Protein AF-A0A935GE35-F1 (afdb_monomer)

Sequence (117 aa):
MYICRKCGRHFRVTTGTFVYRIQKKEKMLDYIRCMLEGKTLRACAKEVGISLPTSFAWRHRILAALRNFEANVNFFGIVEVEELLMNYSEKGRRYRNEEELAEAQEKKKKKSSRYSI

Structure (mmCIF, N/CA/C/O backbone):
data_AF-A0A935GE35-F1
#
_entry.id   AF-A0A935GE35-F1
#
loop_
_atom_site.group_PDB
_atom_site.id
_atom_site.type_symbol
_atom_site.label_atom_id
_atom_site.label_alt_id
_atom_site.label_comp_id
_atom_site.label_asym_id
_atom_site.label_entity_id
_atom_site.label_seq_id
_atom_site.pdbx_PDB_ins_code
_atom_site.Cartn_x
_atom_site.Cartn_y
_atom_site.Cartn_z
_atom_site.occupancy
_atom_site.B_iso_or_equiv
_atom_site.auth_seq_id
_atom_site.auth_comp_id
_atom_site.auth_asym_id
_atom_site.auth_atom_id
_atom_site.pdbx_PDB_model_num
ATOM 1 N N . MET A 1 1 ? -23.012 -9.084 14.902 1.00 78.06 1 MET A N 1
ATOM 2 C CA . MET A 1 1 ? -21.725 -9.657 15.360 1.00 78.06 1 MET A CA 1
ATOM 3 C C . MET A 1 1 ? -21.964 -11.136 15.555 1.00 78.06 1 MET A C 1
ATOM 5 O O . MET A 1 1 ? -22.921 -11.471 16.233 1.00 78.06 1 MET A O 1
ATOM 9 N N . TYR A 1 2 ? -21.172 -11.990 14.919 1.00 89.06 2 TYR A N 1
ATOM 10 C CA . TYR A 1 2 ? -21.347 -13.440 14.966 1.00 89.06 2 TYR A CA 1
ATOM 11 C C . TYR A 1 2 ? -20.289 -14.055 15.881 1.00 89.06 2 TYR A C 1
ATOM 13 O O . TYR A 1 2 ? -19.176 -13.535 15.954 1.00 89.06 2 TYR A O 1
ATOM 21 N N . ILE A 1 3 ? -20.623 -15.137 16.581 1.00 91.81 3 ILE A N 1
ATOM 22 C CA . ILE A 1 3 ? -19.703 -15.860 17.470 1.00 91.81 3 ILE A CA 1
ATOM 23 C C . ILE A 1 3 ? -19.672 -17.319 17.026 1.00 91.81 3 ILE A C 1
ATOM 25 O O . ILE A 1 3 ? -20.721 -17.941 16.867 1.00 91.81 3 ILE A O 1
ATOM 29 N N . CYS A 1 4 ? -18.478 -17.875 16.822 1.00 92.19 4 CYS A N 1
ATOM 30 C CA . CYS A 1 4 ? -18.344 -19.304 16.555 1.00 92.19 4 CYS A CA 1
ATOM 31 C C . CYS A 1 4 ? -18.507 -20.097 17.855 1.00 92.19 4 CYS A C 1
ATOM 33 O O . CYS A 1 4 ? -17.716 -19.933 18.780 1.00 92.19 4 CYS A O 1
ATOM 35 N N . ARG A 1 5 ? -19.485 -21.008 17.907 1.00 93.81 5 ARG A N 1
ATOM 36 C CA . ARG A 1 5 ? -19.742 -21.843 19.095 1.00 93.81 5 ARG A CA 1
ATOM 37 C C . ARG A 1 5 ? -18.639 -22.866 19.394 1.00 93.81 5 ARG A C 1
ATOM 39 O O . ARG A 1 5 ? -18.529 -23.300 20.528 1.00 93.81 5 ARG A O 1
ATOM 46 N N . LYS A 1 6 ? -17.820 -23.237 18.401 1.00 94.94 6 LYS A N 1
ATOM 47 C CA . LYS A 1 6 ? -16.717 -24.200 18.582 1.00 94.94 6 LYS A CA 1
ATOM 48 C C . LYS A 1 6 ? -15.438 -23.559 19.130 1.00 94.94 6 LYS A C 1
ATOM 50 O O . LYS A 1 6 ? -14.745 -24.185 19.914 1.00 94.94 6 LYS A O 1
ATOM 55 N N . CYS A 1 7 ? -15.103 -22.339 18.697 1.00 92.88 7 CYS A N 1
ATOM 56 C CA . CYS A 1 7 ? -13.825 -21.693 19.039 1.00 92.88 7 CYS A CA 1
ATOM 57 C C . CYS A 1 7 ? -13.955 -20.348 19.772 1.00 92.88 7 CYS A C 1
ATOM 59 O O . CYS A 1 7 ? -12.944 -19.697 20.022 1.00 92.88 7 CYS A O 1
ATOM 61 N N . GLY A 1 8 ? -15.174 -19.878 20.053 1.00 90.75 8 GLY A N 1
ATOM 62 C CA . GLY A 1 8 ? -15.440 -18.636 20.790 1.00 90.75 8 GLY A CA 1
ATOM 63 C C . GLY A 1 8 ? -15.059 -17.338 20.066 1.00 90.75 8 GLY A C 1
ATOM 64 O O . GLY A 1 8 ? -15.264 -16.252 20.600 1.00 90.75 8 GLY A O 1
ATOM 65 N N . ARG A 1 9 ? -14.507 -17.399 18.847 1.00 89.12 9 ARG A N 1
ATOM 66 C CA . ARG A 1 9 ? -14.069 -16.200 18.114 1.00 89.12 9 ARG A CA 1
ATOM 67 C C . ARG A 1 9 ? -15.258 -15.370 17.619 1.00 89.12 9 ARG A C 1
ATOM 69 O O . ARG A 1 9 ? -16.253 -15.914 17.137 1.00 89.12 9 ARG A O 1
ATOM 76 N N . HIS A 1 10 ? -15.106 -14.046 17.685 1.00 89.69 10 HIS A N 1
ATOM 77 C CA . HIS A 1 10 ? -16.049 -13.078 17.126 1.00 89.69 10 HIS A CA 1
ATOM 78 C C . HIS A 1 10 ? -15.721 -12.761 15.665 1.00 89.69 10 HIS A C 1
ATOM 80 O O . HIS A 1 10 ? -14.575 -12.465 15.320 1.00 89.69 10 HIS A O 1
ATOM 86 N N . PHE A 1 11 ? -16.754 -12.717 14.831 1.00 89.94 11 PHE A N 1
ATOM 87 C CA . PHE A 1 11 ? -16.675 -12.371 13.419 1.00 89.94 11 PHE A CA 1
ATOM 88 C C . PHE A 1 11 ? -17.683 -11.264 13.093 1.00 89.94 11 PHE A C 1
ATOM 90 O O . PHE A 1 11 ? -18.766 -11.147 13.675 1.00 89.94 11 PHE A O 1
ATOM 97 N N . ARG A 1 12 ? -17.308 -10.401 12.158 1.00 89.00 12 ARG A N 1
ATOM 98 C CA . ARG A 1 12 ? -18.167 -9.384 11.553 1.00 89.00 12 ARG A CA 1
ATOM 99 C C . ARG A 1 12 ? -18.331 -9.735 10.080 1.00 89.00 12 ARG A C 1
ATOM 101 O O . ARG A 1 12 ? -17.536 -10.494 9.541 1.00 89.00 12 ARG A O 1
ATOM 108 N N . VAL A 1 13 ? -19.307 -9.119 9.419 1.00 88.12 13 VAL A N 1
ATOM 109 C CA . VAL A 1 13 ? -19.483 -9.251 7.959 1.00 88.12 13 VAL A CA 1
ATOM 110 C C . VAL A 1 13 ? -18.200 -8.869 7.207 1.00 88.12 13 VAL A C 1
ATOM 112 O O . VAL A 1 13 ? 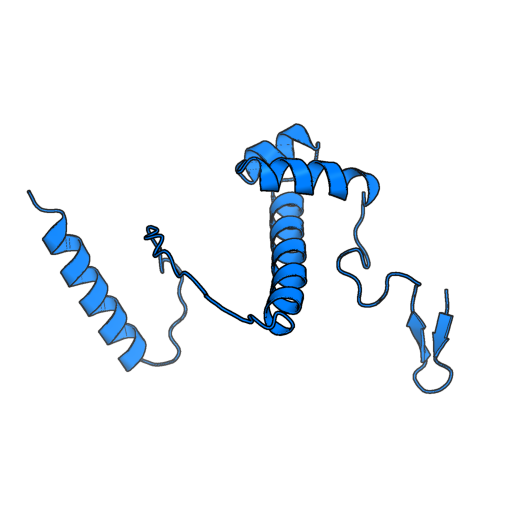-17.885 -9.437 6.175 1.00 88.12 13 VAL A O 1
ATOM 115 N N . THR A 1 14 ? -17.408 -7.948 7.763 1.00 88.38 14 THR A N 1
ATOM 116 C CA . THR A 1 14 ? -16.130 -7.520 7.184 1.00 88.38 14 THR A CA 1
ATOM 117 C C . THR A 1 14 ? -14.935 -8.382 7.593 1.00 88.38 14 THR A C 1
ATOM 119 O O . THR A 1 14 ? -13.814 -8.066 7.199 1.00 88.38 14 THR A O 1
ATOM 122 N N . THR A 1 15 ? -15.096 -9.433 8.402 1.00 88.00 15 THR A N 1
ATOM 123 C CA . THR A 1 15 ? -13.961 -10.285 8.789 1.00 88.00 15 THR A CA 1
ATOM 124 C C . THR A 1 15 ? -13.376 -10.987 7.565 1.00 88.00 15 THR A C 1
ATOM 126 O O . THR A 1 15 ? -14.111 -11.497 6.733 1.00 88.00 15 THR A O 1
ATOM 129 N N . GLY A 1 16 ? -12.045 -10.973 7.440 1.00 84.38 16 GLY A N 1
ATOM 130 C CA . GLY A 1 16 ? -11.336 -11.512 6.273 1.00 84.38 16 GLY A CA 1
ATOM 131 C C . GLY A 1 16 ? -11.259 -10.555 5.079 1.00 84.38 16 GLY A C 1
ATOM 132 O O . GLY A 1 16 ? -10.524 -10.823 4.138 1.00 84.38 16 GLY A O 1
ATOM 133 N N . THR A 1 17 ? -11.949 -9.412 5.123 1.00 87.25 17 THR A N 1
ATOM 134 C CA . THR A 1 17 ? -11.890 -8.405 4.052 1.00 87.25 17 THR A CA 1
ATOM 135 C C . THR A 1 17 ? -10.794 -7.370 4.301 1.00 87.25 17 THR A C 1
ATOM 137 O O . THR A 1 17 ? -10.405 -7.097 5.444 1.00 87.25 17 THR A O 1
ATOM 140 N N . PHE A 1 18 ? -10.352 -6.697 3.237 1.00 85.75 18 PHE A N 1
ATOM 141 C CA . PHE A 1 18 ? -9.356 -5.629 3.336 1.00 85.75 18 PHE A CA 1
ATOM 142 C C . PHE A 1 18 ? -9.840 -4.404 4.126 1.00 85.75 18 PHE A C 1
ATOM 144 O O . PHE A 1 18 ? -8.998 -3.608 4.525 1.00 85.75 18 PHE A O 1
ATOM 151 N N . VAL A 1 19 ? -11.140 -4.283 4.432 1.00 88.75 19 VAL A N 1
ATOM 152 C CA . VAL A 1 19 ? -11.721 -3.222 5.280 1.00 88.75 19 VAL A CA 1
ATOM 153 C C . VAL A 1 19 ? -11.923 -3.642 6.743 1.00 88.75 19 VAL A C 1
ATOM 155 O O . VAL A 1 19 ? -12.409 -2.861 7.566 1.00 88.75 19 VAL A O 1
ATOM 158 N N . TYR A 1 20 ? -11.527 -4.862 7.124 1.00 89.38 20 TYR A N 1
ATOM 159 C CA . TYR A 1 20 ? -11.655 -5.343 8.501 1.00 89.38 20 TYR A CA 1
ATOM 160 C C . TYR A 1 20 ? -10.905 -4.442 9.496 1.00 89.38 20 TYR A C 1
ATOM 162 O O . TYR A 1 20 ? -9.713 -4.178 9.329 1.00 89.38 20 TYR A O 1
ATOM 170 N N . ARG A 1 21 ? -11.585 -3.972 10.551 1.00 87.75 21 ARG A N 1
ATOM 171 C CA . ARG A 1 21 ? -11.017 -3.078 11.585 1.00 87.75 21 ARG A CA 1
ATOM 172 C C . ARG A 1 21 ? -10.393 -1.776 11.043 1.00 87.75 21 ARG A C 1
ATOM 174 O O . ARG A 1 21 ? -9.583 -1.164 11.731 1.00 87.75 21 ARG A O 1
ATOM 181 N N . ILE A 1 22 ? -10.755 -1.338 9.835 1.00 89.81 22 ILE A N 1
ATOM 182 C CA . ILE A 1 22 ? -10.401 0.003 9.351 1.00 89.81 22 ILE A CA 1
ATOM 183 C C . ILE A 1 22 ? -11.309 1.031 10.020 1.00 89.81 22 ILE A C 1
ATOM 185 O O . ILE A 1 22 ? -12.531 0.884 10.031 1.00 89.81 22 ILE A O 1
ATOM 189 N N . GLN A 1 23 ? -10.698 2.078 10.566 1.00 88.25 23 GLN A N 1
ATOM 190 C CA . GLN A 1 23 ? -11.395 3.307 10.931 1.00 88.25 23 GLN A CA 1
ATOM 191 C C . GLN A 1 23 ? -11.506 4.207 9.700 1.00 88.25 23 GLN A C 1
ATOM 193 O O . GLN A 1 23 ? -10.617 4.174 8.859 1.00 88.25 23 GLN A O 1
ATOM 198 N N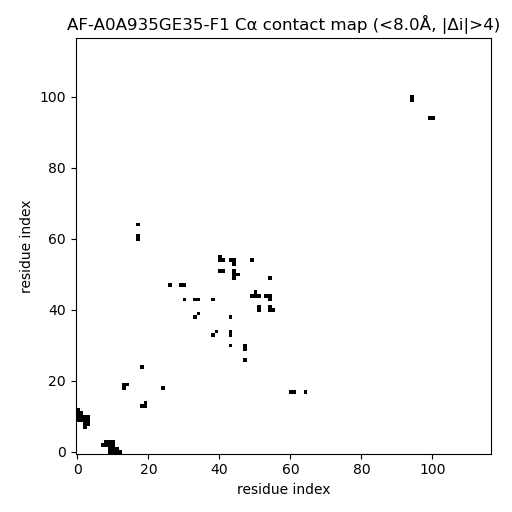 . LYS A 1 24 ? -12.546 5.039 9.609 1.00 89.62 24 LYS A N 1
ATOM 199 C CA . LYS A 1 24 ? -12.773 5.958 8.479 1.00 89.62 24 LYS A CA 1
ATOM 200 C C . LYS A 1 24 ? -12.924 5.275 7.109 1.00 89.62 24 LYS A C 1
ATOM 202 O O . LYS A 1 24 ? -12.400 5.746 6.101 1.00 89.62 24 LYS A O 1
ATOM 207 N N . LYS A 1 25 ? -13.616 4.132 7.069 1.00 89.19 25 LYS A N 1
ATOM 208 C CA . LYS A 1 25 ? -13.849 3.330 5.850 1.00 89.19 25 LYS A CA 1
ATOM 209 C C . LYS A 1 25 ? -14.516 4.124 4.717 1.00 89.19 25 LYS A C 1
ATOM 211 O O . LYS A 1 25 ? -14.300 3.815 3.554 1.00 89.19 25 LYS A O 1
ATOM 216 N N . GLU A 1 26 ? -15.282 5.155 5.055 1.00 92.31 26 GLU A N 1
ATOM 217 C CA . GLU A 1 26 ? -15.922 6.082 4.124 1.00 92.31 26 GLU A CA 1
ATOM 218 C C . GLU A 1 26 ? -14.916 6.829 3.236 1.00 92.31 26 GLU A C 1
ATOM 220 O O . GLU A 1 26 ? -15.204 7.086 2.075 1.00 92.31 26 GLU A O 1
ATOM 225 N N . LYS A 1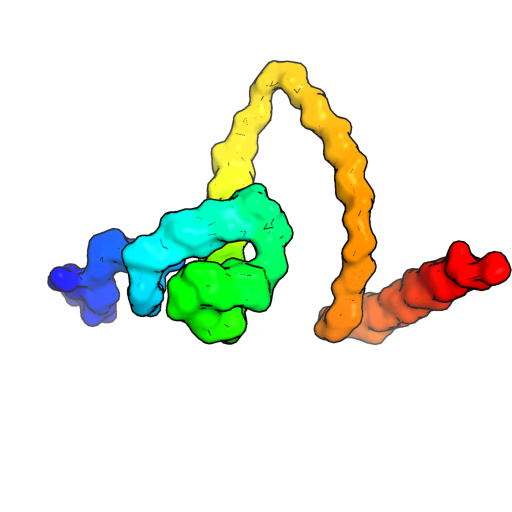 27 ? -13.696 7.071 3.731 1.00 94.94 27 LYS A N 1
ATOM 226 C CA . LYS A 1 27 ? -12.616 7.737 2.988 1.00 94.94 27 LYS A CA 1
ATOM 227 C C . LYS A 1 27 ? -11.799 6.792 2.098 1.00 94.94 27 LYS A C 1
ATOM 229 O O . LYS A 1 27 ? -10.864 7.215 1.421 1.00 94.94 27 LYS A O 1
ATOM 234 N N . MET A 1 28 ? -12.089 5.490 2.140 1.00 93.25 28 MET A N 1
ATOM 235 C CA . MET A 1 28 ? -11.290 4.471 1.456 1.00 93.25 28 MET A CA 1
ATOM 236 C C . MET A 1 28 ? -11.359 4.622 -0.066 1.00 93.25 28 MET A C 1
ATOM 238 O O . MET A 1 28 ? -10.337 4.481 -0.730 1.00 93.25 28 MET A O 1
ATOM 242 N N . LEU A 1 29 ? -12.536 4.936 -0.614 1.00 94.56 29 LEU A N 1
ATOM 243 C CA . LEU A 1 29 ? -12.711 5.126 -2.057 1.00 94.56 29 LEU A CA 1
ATOM 244 C C . LEU A 1 29 ? -11.921 6.336 -2.567 1.00 94.56 29 LEU A C 1
ATOM 246 O O . LEU A 1 29 ? -11.248 6.234 -3.588 1.00 94.56 29 LEU A O 1
ATOM 250 N N . ASP A 1 30 ? -11.926 7.445 -1.827 1.00 96.44 30 ASP A N 1
ATOM 251 C CA . ASP A 1 30 ? -11.133 8.634 -2.166 1.00 96.44 30 ASP A CA 1
ATOM 252 C C . ASP A 1 30 ? -9.634 8.341 -2.115 1.00 96.44 30 ASP A C 1
ATOM 254 O O . ASP A 1 30 ? -8.877 8.757 -2.989 1.00 96.44 30 ASP A O 1
ATOM 258 N N . TYR A 1 31 ? -9.206 7.543 -1.134 1.00 96.81 31 TYR A N 1
ATOM 259 C CA . TYR A 1 31 ? -7.821 7.099 -1.051 1.00 96.81 31 TYR A CA 1
ATOM 260 C C . TYR A 1 31 ? -7.414 6.211 -2.235 1.00 96.81 31 TYR A C 1
ATOM 262 O O . TYR A 1 31 ? -6.319 6.375 -2.774 1.00 96.81 31 TYR A O 1
ATOM 270 N N . ILE A 1 32 ? -8.290 5.296 -2.664 1.00 95.81 32 ILE A N 1
ATOM 271 C CA . ILE A 1 32 ? -8.060 4.458 -3.849 1.00 95.81 32 ILE A CA 1
ATOM 272 C C . ILE A 1 32 ? -7.974 5.330 -5.107 1.00 95.81 32 ILE A C 1
ATOM 274 O O . ILE A 1 32 ? -7.051 5.140 -5.893 1.00 95.81 32 ILE A O 1
ATOM 278 N N . ARG A 1 33 ? -8.852 6.329 -5.265 1.00 97.38 33 ARG A N 1
ATOM 279 C CA . ARG A 1 33 ? -8.767 7.305 -6.367 1.00 97.38 33 ARG A CA 1
ATOM 280 C C . ARG A 1 33 ? -7.417 8.022 -6.391 1.00 97.38 33 ARG A C 1
ATOM 282 O O . ARG A 1 33 ? -6.736 7.991 -7.410 1.00 97.38 33 ARG A O 1
ATOM 289 N N . CYS A 1 34 ? -6.959 8.529 -5.246 1.00 97.50 34 CYS A N 1
ATOM 290 C CA . CYS A 1 34 ? -5.636 9.151 -5.145 1.00 97.50 34 CYS A CA 1
ATOM 291 C C . CYS A 1 34 ? -4.499 8.191 -5.547 1.00 97.50 34 CYS A C 1
ATOM 293 O O . CYS A 1 34 ? -3.507 8.608 -6.141 1.00 97.50 34 CYS A O 1
ATOM 295 N N . MET A 1 35 ? -4.609 6.901 -5.199 1.00 96.38 35 MET A N 1
ATOM 296 C CA . MET A 1 35 ? -3.624 5.892 -5.602 1.00 96.38 35 MET A CA 1
ATOM 297 C C . MET A 1 35 ? -3.622 5.643 -7.113 1.00 96.38 35 MET A C 1
ATOM 299 O O . MET A 1 35 ? -2.537 5.516 -7.678 1.00 96.38 35 MET A O 1
ATOM 303 N N . LEU A 1 36 ? -4.799 5.574 -7.743 1.00 96.31 36 LEU A N 1
ATOM 304 C CA . LEU A 1 36 ? -4.948 5.380 -9.191 1.00 96.31 36 LEU A CA 1
ATOM 305 C C . LEU A 1 36 ? -4.374 6.558 -9.986 1.00 96.31 36 LEU A C 1
ATOM 307 O O . LEU A 1 36 ? -3.765 6.356 -11.028 1.00 96.31 36 LEU A O 1
ATOM 311 N N . GLU A 1 37 ? -4.473 7.771 -9.447 1.00 97.12 37 GLU A N 1
ATOM 312 C CA . GLU A 1 37 ? -3.844 8.979 -9.998 1.00 97.12 37 GLU A CA 1
ATOM 313 C C . GLU A 1 37 ? -2.317 9.029 -9.784 1.00 97.12 37 GLU A C 1
ATOM 315 O O . GLU A 1 37 ? -1.666 10.017 -10.118 1.00 97.12 37 GLU A O 1
ATOM 320 N N . GLY A 1 38 ? -1.717 7.999 -9.176 1.00 95.38 38 GLY A N 1
ATOM 321 C CA . GLY A 1 38 ? -0.271 7.926 -8.962 1.00 95.38 38 GLY A CA 1
ATOM 322 C C . GLY A 1 38 ? 0.260 8.861 -7.870 1.00 95.38 38 GLY A C 1
ATOM 323 O O . GLY A 1 38 ? 1.472 9.059 -7.762 1.00 95.38 38 GLY A O 1
ATOM 324 N N . LYS A 1 39 ? -0.607 9.426 -7.016 1.00 97.38 39 LYS A N 1
ATOM 325 C CA . LYS A 1 39 ? -0.192 10.373 -5.971 1.00 97.38 39 LYS A CA 1
ATOM 326 C C . LYS A 1 39 ? 0.722 9.720 -4.921 1.00 97.38 39 LYS A C 1
ATOM 328 O O . LYS A 1 39 ? 0.623 8.534 -4.567 1.00 97.38 39 LYS A O 1
ATOM 333 N N . THR A 1 40 ? 1.632 10.534 -4.376 1.00 97.56 40 THR A N 1
ATOM 334 C CA . THR A 1 40 ? 2.527 10.124 -3.280 1.00 97.56 40 THR A CA 1
ATOM 335 C C . THR A 1 40 ? 1.751 9.923 -1.976 1.00 97.56 40 THR A C 1
ATOM 337 O O . THR A 1 40 ? 0.720 10.550 -1.753 1.00 97.56 40 THR A O 1
ATOM 340 N N . LEU A 1 41 ? 2.284 9.120 -1.045 1.00 97.56 41 LEU A N 1
ATOM 341 C CA . LEU A 1 41 ? 1.652 8.874 0.263 1.00 97.56 41 LEU A CA 1
ATOM 342 C C . LEU A 1 41 ? 1.292 10.153 1.032 1.00 97.56 41 LEU A C 1
ATOM 344 O O . LEU A 1 41 ? 0.264 10.182 1.710 1.00 97.56 41 LEU A O 1
ATOM 348 N N . ARG A 1 42 ? 2.142 11.188 0.939 1.00 98.19 42 ARG A N 1
ATOM 349 C CA . ARG A 1 42 ? 1.924 12.491 1.585 1.00 98.19 42 ARG A CA 1
ATOM 350 C C . ARG A 1 42 ? 0.809 13.276 0.902 1.00 98.19 42 ARG A C 1
ATOM 352 O O . ARG A 1 42 ? -0.016 13.851 1.602 1.00 98.19 42 ARG A O 1
ATOM 359 N N . ALA A 1 43 ? 0.764 13.259 -0.431 1.00 98.06 43 ALA A N 1
ATOM 360 C CA . ALA A 1 43 ? -0.314 13.880 -1.194 1.00 98.06 43 ALA A CA 1
ATOM 361 C C . ALA A 1 43 ? -1.661 13.211 -0.877 1.00 98.06 43 ALA A C 1
ATOM 363 O O . ALA A 1 43 ? -2.578 13.902 -0.444 1.00 98.06 43 ALA A O 1
ATOM 364 N N . CYS A 1 44 ? -1.739 11.873 -0.932 1.00 97.94 44 CYS A N 1
ATOM 365 C CA . CYS A 1 44 ? -2.954 11.139 -0.562 1.00 97.94 44 CYS A CA 1
ATOM 366 C C . CYS A 1 44 ? -3.385 11.435 0.885 1.00 97.94 44 CYS A C 1
ATOM 368 O O . CYS A 1 44 ? -4.566 11.613 1.161 1.00 97.94 44 CYS A O 1
ATOM 370 N N . ALA A 1 45 ? -2.431 11.488 1.824 1.00 97.69 45 ALA A N 1
ATOM 371 C CA . ALA A 1 45 ? -2.720 11.773 3.229 1.00 97.69 45 ALA A CA 1
ATOM 372 C C . ALA A 1 45 ? -3.321 13.173 3.425 1.00 97.69 45 ALA A C 1
ATOM 374 O O . ALA A 1 45 ? -4.308 13.320 4.146 1.00 97.69 45 ALA A O 1
ATOM 375 N N . LYS A 1 46 ? -2.744 14.183 2.759 1.00 97.94 46 LYS A N 1
ATOM 376 C CA . LYS A 1 46 ? -3.215 15.571 2.806 1.00 97.94 46 LYS A CA 1
ATOM 377 C C . LYS A 1 46 ? -4.611 15.708 2.200 1.00 97.94 46 LYS A C 1
ATOM 379 O O . LYS A 1 46 ? -5.475 16.309 2.823 1.00 97.94 46 LYS A O 1
ATOM 384 N N . GLU A 1 47 ? -4.827 15.131 1.025 1.00 97.50 47 GLU A N 1
ATOM 385 C CA . GLU A 1 47 ? -6.075 15.256 0.267 1.00 97.50 47 GLU A CA 1
ATOM 386 C C . GLU A 1 47 ? -7.251 14.547 0.938 1.00 97.50 47 GLU A C 1
ATOM 388 O O . GLU A 1 47 ? -8.321 15.120 1.106 1.00 97.50 47 GLU A O 1
ATOM 393 N N . VAL A 1 48 ? -7.029 13.325 1.422 1.00 96.81 48 VAL A N 1
ATOM 394 C CA . VAL A 1 48 ? -8.061 12.537 2.109 1.00 96.81 48 VAL A CA 1
ATOM 395 C C . VAL A 1 48 ? -8.241 12.995 3.569 1.00 96.81 48 VAL A C 1
ATOM 397 O O . VAL A 1 48 ? -9.227 12.660 4.235 1.00 96.81 48 VAL A O 1
ATOM 400 N N . GLY A 1 49 ? -7.302 13.773 4.115 1.00 96.88 49 GLY A N 1
ATOM 401 C CA . GLY A 1 49 ? -7.325 14.232 5.505 1.00 96.88 49 GLY A CA 1
ATOM 402 C C . GLY A 1 49 ? -7.127 13.081 6.497 1.00 96.88 49 GLY A C 1
ATOM 403 O O . GLY A 1 49 ? -7.974 12.831 7.367 1.00 96.88 49 GLY A O 1
ATOM 404 N N . ILE A 1 50 ? -6.029 12.341 6.329 1.00 96.62 50 ILE A N 1
ATOM 405 C CA . ILE A 1 50 ? -5.564 11.264 7.216 1.00 96.62 50 ILE A CA 1
ATOM 406 C C . ILE A 1 50 ? -4.080 11.455 7.549 1.00 96.62 50 ILE A C 1
ATOM 408 O O . ILE A 1 50 ? -3.371 12.211 6.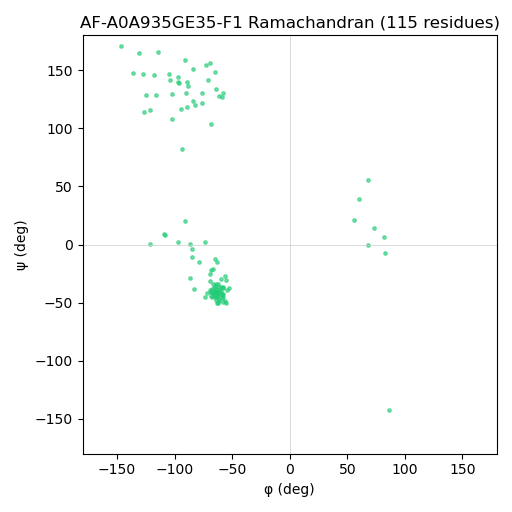893 1.00 96.62 50 ILE A O 1
ATOM 412 N N . SER A 1 51 ? -3.586 10.762 8.576 1.00 97.06 51 SER A N 1
ATOM 413 C CA . SER A 1 51 ? -2.161 10.818 8.910 1.00 97.06 51 SER A CA 1
ATOM 414 C C . SER A 1 51 ? -1.319 10.045 7.885 1.00 97.06 51 SER A C 1
ATOM 416 O O . SER A 1 51 ? -1.792 9.097 7.247 1.00 97.06 51 SER A O 1
ATOM 418 N N . LEU A 1 52 ? -0.043 10.414 7.746 1.00 97.88 52 LEU A N 1
ATOM 419 C CA . LEU A 1 52 ? 0.894 9.698 6.876 1.00 97.88 52 LEU A CA 1
ATOM 420 C C . LEU A 1 52 ? 1.049 8.207 7.255 1.00 97.88 52 LEU A C 1
ATOM 422 O O . LEU A 1 52 ? 1.010 7.378 6.345 1.00 97.88 52 LEU A O 1
ATOM 426 N N . PRO A 1 53 ? 1.147 7.819 8.546 1.00 97.31 53 PRO A N 1
ATOM 427 C CA . PRO A 1 53 ? 1.148 6.407 8.931 1.00 97.31 53 PRO A CA 1
ATOM 428 C C . PRO A 1 53 ? -0.125 5.665 8.512 1.00 97.31 53 PRO A C 1
ATOM 430 O O . PRO A 1 53 ? -0.049 4.533 8.037 1.00 97.31 53 PRO A O 1
ATOM 433 N N . THR A 1 54 ? -1.297 6.300 8.636 1.00 95.56 54 THR A N 1
ATOM 434 C CA . THR A 1 54 ? -2.563 5.709 8.178 1.00 95.56 54 THR A CA 1
ATOM 435 C C . THR A 1 54 ? -2.555 5.507 6.665 1.00 95.56 54 THR A C 1
ATOM 437 O O . THR A 1 54 ? -2.893 4.420 6.209 1.00 95.56 54 THR A O 1
ATOM 440 N N . SER A 1 55 ? -2.105 6.508 5.902 1.00 96.88 55 SER A N 1
ATOM 441 C CA . SER A 1 55 ? -1.921 6.417 4.447 1.00 96.88 55 SER A CA 1
ATOM 442 C C . SER A 1 55 ? -1.014 5.234 4.080 1.00 96.88 55 SER A C 1
ATOM 444 O O . SER A 1 55 ? -1.401 4.368 3.300 1.00 96.88 55 SER A O 1
ATOM 446 N N . PHE A 1 56 ? 0.150 5.114 4.723 1.00 96.19 56 PHE A N 1
ATOM 447 C CA . PHE A 1 56 ? 1.070 3.997 4.499 1.00 96.19 56 PHE A CA 1
ATOM 448 C C . PHE A 1 56 ? 0.423 2.632 4.783 1.00 96.19 56 PHE A C 1
ATOM 450 O O . PHE A 1 56 ? 0.452 1.739 3.934 1.00 96.19 56 PHE A O 1
ATOM 457 N N . ALA A 1 57 ? -0.225 2.480 5.941 1.00 94.88 57 ALA A N 1
ATOM 458 C CA . ALA A 1 57 ? -0.909 1.244 6.313 1.00 94.88 57 ALA A CA 1
ATOM 459 C C . ALA A 1 57 ? -2.044 0.889 5.337 1.00 94.88 57 ALA A C 1
ATOM 461 O O . ALA A 1 57 ? -2.217 -0.277 4.986 1.00 94.88 57 ALA A O 1
ATOM 462 N N . TRP A 1 58 ? -2.810 1.879 4.876 1.00 95.56 58 TRP A N 1
ATOM 463 C CA . TRP A 1 58 ? -3.885 1.675 3.903 1.00 95.56 58 TRP A CA 1
ATOM 464 C C . TRP A 1 58 ? -3.345 1.215 2.556 1.00 95.56 58 TRP A C 1
ATOM 466 O O . TRP A 1 58 ? -3.848 0.229 2.020 1.00 95.56 58 TRP A O 1
ATOM 476 N N . ARG A 1 59 ? -2.278 1.848 2.055 1.00 95.81 59 ARG A N 1
ATOM 477 C CA . ARG A 1 59 ? -1.634 1.446 0.799 1.00 95.81 59 ARG A CA 1
ATOM 478 C C . ARG A 1 59 ? -1.168 -0.006 0.850 1.00 95.81 59 ARG A C 1
ATOM 480 O O . ARG A 1 59 ? -1.465 -0.770 -0.062 1.00 95.81 59 ARG A O 1
ATOM 487 N N . HIS A 1 60 ? -0.525 -0.418 1.942 1.00 93.19 60 HIS A N 1
ATOM 488 C CA . HIS A 1 60 ? -0.115 -1.813 2.119 1.00 93.19 60 HIS A CA 1
ATOM 489 C C . HIS A 1 60 ? -1.292 -2.790 2.142 1.00 93.19 60 HIS A C 1
ATOM 491 O O . HIS A 1 60 ? -1.208 -3.857 1.540 1.00 93.19 60 HIS A O 1
ATOM 497 N N . ARG A 1 61 ? -2.400 -2.434 2.800 1.00 92.69 61 ARG A N 1
ATOM 498 C CA . ARG A 1 61 ? -3.599 -3.285 2.845 1.00 92.69 61 ARG A CA 1
ATOM 499 C C . ARG A 1 61 ? -4.262 -3.439 1.481 1.00 92.69 61 ARG A C 1
ATOM 501 O O . ARG A 1 61 ? -4.673 -4.544 1.146 1.00 92.69 61 ARG A O 1
ATOM 508 N N . ILE A 1 62 ? -4.356 -2.352 0.717 1.00 93.25 62 ILE A N 1
ATOM 509 C CA . ILE A 1 62 ? -4.923 -2.359 -0.637 1.00 93.25 62 ILE A CA 1
ATOM 510 C C . ILE A 1 62 ? -4.061 -3.236 -1.550 1.00 93.25 62 ILE A C 1
ATOM 512 O O . ILE A 1 62 ? -4.578 -4.155 -2.175 1.00 93.25 62 ILE A O 1
ATOM 516 N N . LEU A 1 63 ? -2.741 -3.026 -1.559 1.00 92.69 63 LEU A N 1
ATOM 517 C CA . LEU A 1 63 ? -1.821 -3.821 -2.379 1.00 92.69 63 LEU A CA 1
ATOM 518 C C . LEU A 1 63 ? -1.816 -5.306 -1.984 1.00 92.69 63 LEU A C 1
ATOM 520 O O . LEU A 1 63 ? -1.792 -6.172 -2.851 1.00 92.69 63 LEU A O 1
ATOM 524 N N . ALA A 1 64 ? -1.903 -5.623 -0.688 1.00 90.50 64 ALA A N 1
ATOM 525 C CA . ALA A 1 64 ? -2.016 -7.007 -0.230 1.00 90.50 64 ALA A CA 1
ATOM 526 C C . ALA A 1 64 ? -3.323 -7.676 -0.690 1.00 90.50 64 ALA A C 1
ATOM 528 O O . ALA A 1 64 ? -3.324 -8.862 -1.007 1.00 90.50 64 ALA A O 1
ATOM 529 N N . ALA A 1 65 ? -4.427 -6.926 -0.742 1.00 88.94 65 ALA A N 1
ATOM 530 C CA . ALA A 1 65 ? -5.693 -7.427 -1.265 1.00 88.94 65 ALA A CA 1
ATOM 531 C C . ALA A 1 65 ? -5.630 -7.680 -2.781 1.00 88.94 65 ALA A C 1
ATOM 533 O O . ALA A 1 65 ? -6.111 -8.715 -3.233 1.00 88.94 65 ALA A O 1
ATOM 534 N N . LEU A 1 66 ? -4.993 -6.782 -3.541 1.00 89.06 66 LEU A N 1
ATOM 535 C CA . LEU A 1 66 ? -4.804 -6.933 -4.989 1.00 89.06 66 LEU A CA 1
ATOM 536 C C . LEU A 1 66 ? -3.896 -8.115 -5.342 1.00 89.06 66 LEU A C 1
ATOM 538 O O . LEU A 1 66 ? -4.199 -8.855 -6.269 1.00 89.06 66 LEU A O 1
ATOM 542 N N . ARG A 1 67 ? -2.848 -8.372 -4.555 1.00 87.62 67 ARG A N 1
ATOM 543 C CA . ARG A 1 67 ? -1.974 -9.536 -4.765 1.00 87.62 67 ARG A CA 1
ATOM 544 C C . ARG A 1 67 ? -2.736 -10.867 -4.731 1.00 87.62 67 ARG A C 1
ATOM 546 O O . ARG A 1 67 ? -2.419 -11.785 -5.479 1.00 87.62 67 ARG A O 1
ATOM 553 N N . ASN A 1 68 ? -3.749 -10.986 -3.872 1.00 77.88 68 ASN A N 1
ATOM 554 C CA . ASN A 1 68 ? -4.592 -12.186 -3.839 1.00 77.88 68 ASN A CA 1
ATOM 555 C C . ASN A 1 68 ? -5.471 -12.310 -5.092 1.00 77.88 68 ASN A C 1
ATOM 557 O O . ASN A 1 68 ? -5.870 -13.415 -5.446 1.00 77.88 68 ASN A O 1
ATOM 561 N N . PHE A 1 69 ? -5.786 -11.193 -5.749 1.00 77.38 69 PHE A N 1
ATOM 562 C CA . PHE A 1 69 ? -6.542 -11.190 -6.995 1.00 77.38 69 PHE A CA 1
ATOM 563 C C . PHE A 1 69 ? -5.682 -11.680 -8.164 1.00 77.38 69 PHE A C 1
ATOM 565 O O . PHE A 1 69 ? -6.128 -12.551 -8.900 1.00 77.38 69 PHE A O 1
ATOM 572 N N . GLU A 1 70 ? -4.434 -11.207 -8.271 1.00 77.62 70 GLU A N 1
ATOM 573 C CA . GLU A 1 70 ? -3.483 -11.626 -9.317 1.00 77.62 70 GLU A CA 1
ATOM 574 C C . GLU A 1 70 ? -3.291 -13.147 -9.374 1.00 77.62 70 GLU A C 1
ATOM 576 O O . GLU A 1 70 ? -3.253 -13.722 -10.457 1.00 77.62 70 GLU A O 1
ATOM 581 N N . ALA A 1 71 ? -3.249 -13.821 -8.219 1.00 77.56 71 ALA A N 1
ATOM 582 C CA . ALA A 1 71 ? -3.094 -15.276 -8.147 1.00 77.56 71 ALA A CA 1
ATOM 583 C C . ALA A 1 71 ? -4.250 -16.073 -8.788 1.00 77.56 71 ALA A C 1
ATOM 585 O O . ALA A 1 71 ? -4.111 -17.273 -9.004 1.00 77.56 71 ALA A O 1
ATOM 586 N N . ASN A 1 72 ? -5.386 -15.428 -9.062 1.00 78.00 72 ASN A N 1
ATOM 587 C CA . ASN A 1 72 ? -6.575 -16.052 -9.639 1.00 78.00 72 ASN A CA 1
ATOM 588 C C . ASN A 1 72 ? -6.829 -15.618 -11.095 1.00 78.00 72 ASN A C 1
ATOM 590 O O . ASN A 1 72 ? -7.895 -15.908 -11.638 1.00 78.00 72 ASN A O 1
ATOM 594 N N . VAL A 1 73 ? -5.888 -14.907 -11.726 1.00 84.06 73 VAL A N 1
ATOM 595 C CA . VAL A 1 73 ? -6.019 -14.462 -13.119 1.00 84.06 73 VAL A CA 1
ATOM 596 C C . VAL A 1 73 ? -5.456 -15.529 -14.056 1.00 84.06 73 VAL A C 1
ATOM 598 O O . VAL A 1 73 ? -4.265 -15.826 -14.023 1.00 84.06 73 VAL A O 1
ATOM 601 N N . ASN A 1 74 ? -6.314 -16.071 -14.923 1.00 86.00 74 ASN A N 1
ATOM 602 C CA . ASN A 1 74 ? -5.913 -16.935 -16.032 1.00 86.00 74 ASN A CA 1
ATOM 603 C C . ASN A 1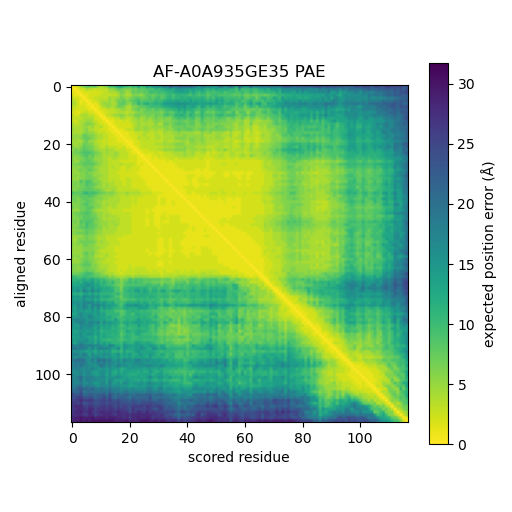 74 ? -5.946 -16.135 -17.339 1.00 86.00 74 ASN A C 1
ATOM 605 O O . ASN A 1 74 ? -6.952 -15.495 -17.649 1.00 86.00 74 ASN A O 1
ATOM 609 N N . PHE A 1 75 ? -4.862 -16.198 -18.110 1.00 86.38 75 PHE A N 1
ATOM 610 C CA . PHE A 1 75 ? -4.764 -15.575 -19.430 1.00 86.38 75 PHE A CA 1
ATOM 611 C C . PHE A 1 75 ? -5.090 -16.605 -20.521 1.00 86.38 75 PHE A C 1
ATOM 613 O O . PHE A 1 75 ? -4.661 -17.754 -20.432 1.00 86.38 75 PHE A O 1
ATOM 620 N N . PHE A 1 76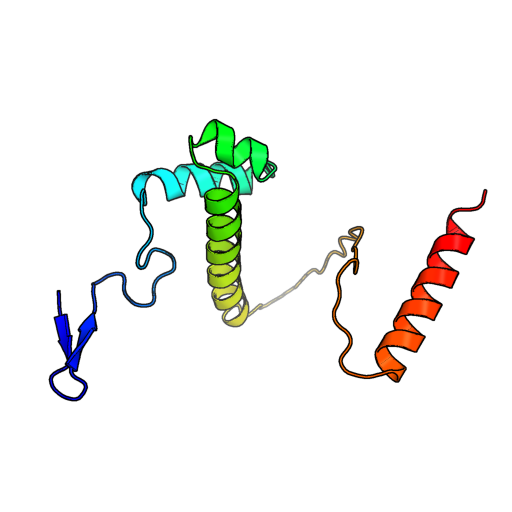 ? -5.834 -16.201 -21.553 1.00 90.00 76 PHE A N 1
ATOM 621 C CA . PHE A 1 76 ? -6.210 -17.059 -22.682 1.00 90.00 76 PHE A CA 1
ATOM 622 C C . PHE A 1 76 ? -6.048 -16.303 -24.006 1.00 90.00 76 PHE A C 1
ATOM 624 O O . PHE A 1 76 ? -6.294 -15.100 -24.059 1.00 90.00 76 PHE A O 1
ATOM 631 N N . GLY A 1 77 ? -5.691 -17.014 -25.079 1.00 92.56 77 GLY A N 1
ATOM 632 C CA . GLY A 1 77 ? -5.520 -16.435 -26.415 1.00 92.56 77 GLY A CA 1
ATOM 633 C C . GLY A 1 77 ? -4.124 -15.852 -26.647 1.00 92.56 77 GLY A C 1
ATOM 634 O O . GLY A 1 77 ? -3.128 -16.433 -26.221 1.00 92.56 77 GLY A O 1
ATOM 635 N N . ILE A 1 78 ? -4.057 -14.726 -27.362 1.00 92.94 78 ILE A N 1
ATOM 636 C CA . ILE A 1 78 ? -2.806 -14.008 -27.635 1.00 92.94 78 ILE A CA 1
ATOM 637 C C . ILE A 1 78 ? -2.509 -13.100 -26.442 1.00 92.94 78 ILE A C 1
ATOM 639 O O . ILE A 1 78 ? -3.341 -12.275 -26.069 1.00 92.94 78 ILE A O 1
ATOM 643 N N . VAL A 1 79 ? -1.329 -13.267 -25.848 1.00 93.25 79 VAL A N 1
ATOM 644 C CA . VAL A 1 79 ? -0.873 -12.498 -24.687 1.00 93.25 79 VAL A CA 1
ATOM 645 C C . VAL A 1 79 ? 0.351 -11.694 -25.090 1.00 93.25 79 VAL A C 1
ATOM 647 O O . VAL A 1 79 ? 1.314 -12.250 -25.616 1.00 93.25 79 VAL A O 1
ATOM 650 N N . GLU A 1 80 ? 0.311 -10.397 -24.817 1.00 92.62 80 GLU A N 1
ATOM 651 C CA . GLU A 1 80 ? 1.444 -9.495 -24.980 1.00 92.62 80 GLU A CA 1
ATOM 652 C C . GLU A 1 80 ? 2.047 -9.169 -23.613 1.00 92.62 80 GLU A C 1
ATOM 654 O O . GLU A 1 80 ? 1.333 -9.036 -22.615 1.00 92.62 80 GLU A O 1
ATOM 659 N N . VAL A 1 81 ? 3.374 -9.076 -23.566 1.00 91.62 81 VAL A N 1
ATOM 660 C CA . VAL A 1 81 ? 4.130 -8.759 -22.356 1.00 91.62 81 VAL A CA 1
ATOM 661 C C . VAL A 1 81 ? 5.029 -7.575 -22.666 1.00 91.62 81 VAL A C 1
ATOM 663 O O . VAL A 1 81 ? 5.960 -7.691 -23.459 1.00 91.62 81 VAL A O 1
ATOM 666 N N . GLU A 1 82 ? 4.763 -6.450 -22.014 1.00 92.62 82 GLU A N 1
ATOM 667 C CA . GLU A 1 82 ? 5.630 -5.276 -22.054 1.00 92.62 82 GLU A CA 1
ATOM 668 C C . GLU A 1 82 ? 6.541 -5.252 -20.823 1.00 92.62 82 GLU A C 1
ATOM 670 O O . GLU A 1 82 ? 6.120 -5.556 -19.702 1.00 92.62 82 GLU A O 1
ATOM 675 N N . GLU A 1 83 ? 7.803 -4.866 -21.012 1.00 91.88 83 GLU A N 1
ATOM 676 C CA . GLU A 1 83 ? 8.742 -4.686 -19.909 1.00 91.88 83 GLU A CA 1
ATOM 677 C C . GLU A 1 83 ? 8.770 -3.220 -19.466 1.00 91.88 83 GLU A C 1
ATOM 679 O O . GLU A 1 83 ? 9.203 -2.332 -20.200 1.00 91.88 83 GLU A O 1
ATOM 684 N N . LEU A 1 84 ? 8.356 -2.965 -18.223 1.00 89.31 84 LEU A N 1
ATOM 685 C CA . LEU A 1 84 ? 8.521 -1.665 -17.581 1.00 89.31 84 LEU A CA 1
ATOM 686 C C . LEU A 1 84 ? 9.698 -1.707 -16.602 1.00 89.31 84 LEU A C 1
ATOM 688 O O . LEU A 1 84 ? 9.604 -2.267 -15.506 1.00 89.31 84 LEU A O 1
ATOM 692 N N . LEU A 1 85 ? 10.802 -1.057 -16.964 1.00 88.88 85 LEU A N 1
ATOM 693 C CA . LEU A 1 85 ? 11.974 -0.949 -16.099 1.00 88.88 85 LEU A CA 1
ATOM 694 C C . LEU A 1 85 ? 11.808 0.189 -15.086 1.00 88.88 85 LEU A C 1
ATOM 696 O O . LEU A 1 85 ? 11.705 1.363 -15.439 1.00 88.88 85 LEU A O 1
ATOM 700 N N . MET A 1 86 ? 11.843 -0.157 -13.799 1.00 86.06 86 MET A N 1
ATOM 701 C CA . MET A 1 86 ? 11.799 0.805 -12.699 1.00 86.06 86 MET A CA 1
ATOM 702 C C . MET A 1 86 ? 13.070 0.753 -11.855 1.00 86.06 86 MET A C 1
ATOM 704 O O . MET A 1 86 ? 13.646 -0.304 -11.594 1.00 86.06 86 MET A O 1
ATOM 708 N N . ASN A 1 87 ? 13.477 1.913 -11.338 1.00 87.88 87 ASN A N 1
ATOM 709 C CA . ASN A 1 87 ? 14.575 1.993 -10.385 1.00 87.88 87 ASN A CA 1
ATOM 710 C C . ASN A 1 87 ? 14.177 1.359 -9.049 1.00 87.88 87 ASN A C 1
ATOM 712 O O . ASN A 1 87 ? 13.478 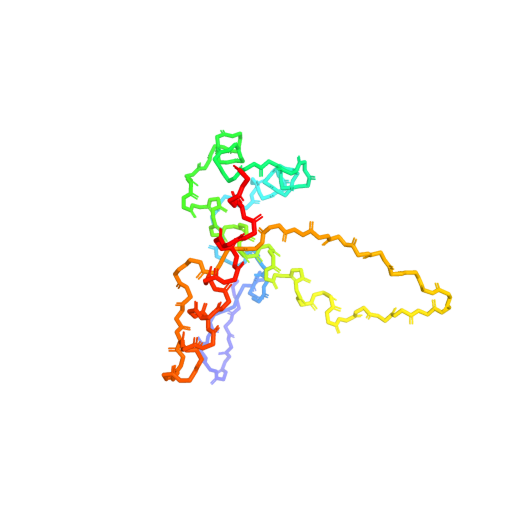1.963 -8.237 1.00 87.88 87 ASN A O 1
ATOM 716 N N . TYR A 1 88 ? 14.679 0.153 -8.798 1.00 83.44 88 TYR A N 1
ATOM 717 C CA . TYR A 1 88 ? 14.512 -0.527 -7.521 1.00 83.44 88 TYR A CA 1
ATOM 718 C C . TYR A 1 88 ? 15.644 -0.182 -6.540 1.00 83.44 88 TYR A C 1
ATOM 720 O O . TYR A 1 88 ? 16.823 -0.072 -6.906 1.00 83.44 88 TYR A O 1
ATOM 728 N N . SER A 1 89 ? 15.275 0.005 -5.272 1.00 84.75 89 SER A N 1
ATOM 729 C CA . SER A 1 89 ? 16.190 0.314 -4.173 1.00 84.75 89 SER A CA 1
ATOM 730 C C . SER A 1 89 ? 16.084 -0.760 -3.097 1.00 84.75 89 SER A C 1
ATOM 732 O O . SER A 1 89 ? 15.069 -0.863 -2.419 1.00 84.75 89 SER A O 1
ATOM 734 N N . GLU A 1 90 ? 17.173 -1.494 -2.880 1.00 83.75 90 GLU A N 1
ATOM 735 C CA . GLU A 1 90 ? 17.295 -2.502 -1.814 1.00 83.75 90 GLU A CA 1
ATOM 736 C C . GLU A 1 90 ? 17.855 -1.925 -0.504 1.00 83.75 90 GLU A C 1
ATOM 738 O O . GLU A 1 90 ? 18.402 -2.635 0.344 1.00 83.75 90 GLU A O 1
ATOM 743 N N . LYS A 1 91 ? 17.772 -0.603 -0.319 1.00 79.38 91 LYS A N 1
ATOM 744 C CA . LYS A 1 91 ? 18.179 0.025 0.944 1.00 79.38 91 LYS A CA 1
ATOM 745 C C . LYS A 1 91 ? 17.309 -0.523 2.080 1.00 79.38 91 LYS A C 1
ATOM 747 O O . LYS A 1 91 ? 16.087 -0.495 1.993 1.00 79.38 91 LYS A O 1
ATOM 752 N N . GLY A 1 92 ? 17.950 -1.011 3.141 1.00 80.19 92 GLY A N 1
ATOM 753 C CA . GLY A 1 92 ? 17.261 -1.625 4.281 1.00 80.19 92 GLY A CA 1
ATOM 754 C C . GLY A 1 92 ? 16.856 -3.092 4.083 1.00 80.19 92 GLY A C 1
ATOM 755 O O . GLY A 1 92 ? 16.189 -3.639 4.961 1.00 80.19 92 GLY A O 1
ATOM 756 N N . ARG A 1 93 ? 17.260 -3.746 2.979 1.00 84.31 93 ARG A N 1
ATOM 757 C CA . ARG A 1 93 ? 17.113 -5.201 2.812 1.00 84.31 93 ARG A CA 1
ATOM 758 C C . ARG A 1 93 ? 17.836 -5.929 3.949 1.00 84.31 93 ARG A C 1
ATOM 760 O O . ARG A 1 93 ? 18.990 -5.625 4.249 1.00 84.31 93 ARG A O 1
ATOM 767 N N . ARG A 1 94 ? 17.140 -6.877 4.580 1.00 87.56 94 ARG A N 1
ATOM 768 C CA . ARG A 1 94 ? 17.727 -7.820 5.540 1.00 87.56 94 ARG A CA 1
ATOM 769 C C . ARG A 1 94 ? 18.204 -9.048 4.774 1.00 87.56 94 ARG A C 1
ATOM 771 O O . ARG A 1 94 ? 17.429 -9.592 3.989 1.00 87.56 94 ARG A O 1
ATOM 778 N N . TYR A 1 95 ? 19.444 -9.452 5.013 1.00 89.44 95 TYR A N 1
ATOM 779 C CA . TYR A 1 95 ? 20.056 -10.630 4.400 1.00 89.44 95 TYR A CA 1
ATOM 780 C C . TYR A 1 95 ? 19.941 -11.814 5.348 1.00 89.44 95 TYR A C 1
ATOM 782 O O . TYR A 1 95 ? 19.991 -11.634 6.568 1.00 89.44 95 TYR A O 1
ATOM 790 N N . ARG A 1 96 ? 19.735 -13.006 4.793 1.00 86.88 96 ARG A N 1
ATOM 791 C CA . ARG A 1 96 ? 19.556 -14.228 5.585 1.00 86.88 96 ARG A CA 1
ATOM 792 C C . ARG A 1 96 ? 20.884 -14.896 5.929 1.00 86.88 96 ARG A C 1
ATOM 794 O O . ARG A 1 96 ? 20.965 -15.550 6.962 1.00 86.88 96 ARG A O 1
ATOM 801 N N . ASN A 1 97 ? 21.897 -14.727 5.083 1.00 92.94 97 ASN A N 1
ATOM 802 C CA . ASN A 1 97 ? 23.239 -15.282 5.236 1.00 92.94 97 ASN A CA 1
ATOM 803 C C . ASN A 1 97 ? 24.308 -14.328 4.657 1.00 92.94 97 ASN A C 1
ATOM 805 O O . ASN A 1 97 ? 23.991 -13.312 4.031 1.00 92.94 97 ASN A O 1
ATOM 809 N N . GLU A 1 98 ? 25.581 -14.643 4.908 1.00 88.88 98 GLU A N 1
ATOM 810 C CA . GLU A 1 98 ? 26.728 -13.833 4.471 1.00 88.88 98 GLU A CA 1
ATOM 811 C C . GLU A 1 98 ? 26.930 -13.862 2.951 1.00 88.88 98 GLU A C 1
ATOM 813 O O . GLU A 1 98 ? 27.319 -12.855 2.363 1.00 88.88 98 GLU A O 1
ATOM 818 N N . GLU A 1 99 ? 26.588 -14.977 2.304 1.00 89.62 99 GLU A N 1
ATOM 819 C CA . GLU A 1 99 ? 26.640 -15.129 0.846 1.00 89.62 99 GLU A CA 1
ATOM 820 C C . GLU A 1 99 ? 25.696 -14.138 0.144 1.00 89.62 99 GLU A C 1
ATOM 822 O O . GLU A 1 99 ? 26.121 -13.385 -0.733 1.00 89.62 99 GLU A O 1
ATOM 827 N N . GLU A 1 100 ? 24.434 -14.042 0.589 1.00 89.75 100 GLU A N 1
ATOM 828 C CA . GLU A 1 100 ? 23.454 -13.095 0.033 1.00 89.75 100 GLU A CA 1
ATOM 829 C C . GLU A 1 100 ? 23.902 -11.637 0.244 1.00 89.75 100 GLU A C 1
ATOM 831 O O . GLU A 1 100 ? 23.670 -10.768 -0.605 1.00 89.75 100 GLU A O 1
ATOM 836 N N . LEU A 1 101 ? 24.580 -11.357 1.364 1.00 87.31 101 LEU A N 1
ATOM 837 C CA . LEU A 1 101 ? 25.165 -10.046 1.630 1.00 87.31 101 LEU A CA 1
ATOM 838 C C . LEU A 1 101 ? 26.326 -9.741 0.668 1.00 87.31 101 LEU A C 1
ATOM 840 O O . LEU A 1 101 ? 26.378 -8.630 0.131 1.00 87.31 101 LEU A O 1
ATOM 844 N N . ALA A 1 102 ? 27.231 -10.696 0.435 1.00 87.50 102 ALA A N 1
ATOM 845 C CA . ALA A 1 102 ? 28.372 -10.539 -0.465 1.00 87.50 102 ALA A CA 1
ATOM 846 C C . ALA A 1 102 ? 27.915 -10.261 -1.908 1.00 87.50 102 ALA A C 1
ATOM 848 O O . ALA A 1 102 ? 28.347 -9.277 -2.518 1.00 87.50 102 ALA A O 1
ATOM 849 N N . GLU A 1 103 ? 26.945 -11.027 -2.416 1.00 86.19 103 GLU A N 1
ATOM 850 C CA . GLU A 1 103 ? 26.360 -10.805 -3.744 1.00 86.19 103 GLU A CA 1
ATOM 851 C C . GLU A 1 103 ? 25.733 -9.409 -3.887 1.00 86.19 103 GLU A C 1
ATOM 853 O O . GLU A 1 103 ? 25.895 -8.723 -4.904 1.00 86.19 103 GLU A O 1
ATOM 858 N N . ALA A 1 104 ? 25.001 -8.954 -2.867 1.00 84.25 104 ALA A N 1
ATOM 859 C CA . ALA A 1 104 ? 24.374 -7.638 -2.881 1.00 84.25 104 ALA A CA 1
ATOM 860 C C . ALA A 1 104 ? 25.410 -6.500 -2.855 1.00 84.25 104 ALA A C 1
ATOM 862 O O . ALA A 1 104 ? 25.208 -5.451 -3.481 1.00 84.25 104 ALA A O 1
ATOM 863 N N . GLN A 1 105 ? 26.537 -6.695 -2.164 1.00 82.44 105 GLN A N 1
ATOM 864 C CA . GLN A 1 105 ? 27.650 -5.746 -2.149 1.00 82.44 105 GLN A CA 1
ATOM 865 C C . GLN A 1 105 ? 28.350 -5.661 -3.511 1.00 82.44 105 GLN A C 1
ATOM 867 O O . GLN A 1 105 ? 28.636 -4.554 -3.977 1.00 82.44 105 GLN A O 1
ATOM 872 N N . GLU A 1 106 ? 28.558 -6.785 -4.198 1.00 82.62 106 GLU A N 1
ATOM 873 C CA . GLU A 1 106 ? 29.098 -6.782 -5.562 1.00 82.62 106 GLU A CA 1
ATOM 874 C C . GLU A 1 106 ? 28.180 -6.052 -6.548 1.00 82.62 106 GLU A C 1
ATOM 876 O O . GLU A 1 106 ? 28.637 -5.217 -7.338 1.00 82.62 106 GLU A O 1
ATOM 881 N N . LYS A 1 107 ? 26.865 -6.297 -6.469 1.00 78.31 107 LYS A N 1
ATOM 882 C CA . LYS A 1 107 ? 25.863 -5.606 -7.298 1.00 78.31 107 LYS A CA 1
ATOM 883 C C . LYS A 1 107 ? 25.879 -4.088 -7.067 1.00 78.31 10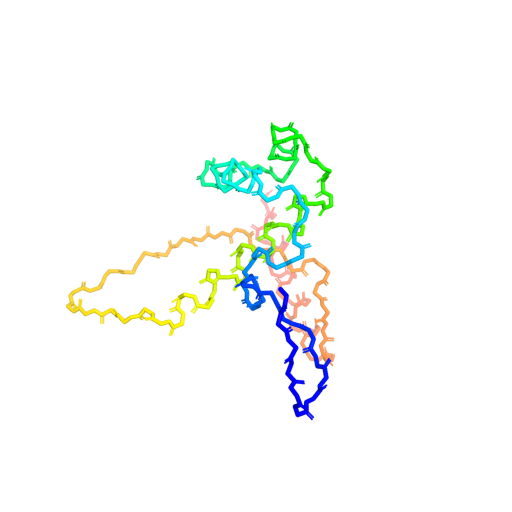7 LYS A C 1
ATOM 885 O O . LYS A 1 107 ? 25.756 -3.323 -8.026 1.00 78.31 107 LYS A O 1
ATOM 890 N N . LYS A 1 108 ? 26.101 -3.627 -5.827 1.00 71.00 108 LYS A N 1
ATOM 891 C CA . LYS A 1 108 ? 26.273 -2.193 -5.514 1.00 71.00 108 LYS A CA 1
ATOM 892 C C . LYS A 1 108 ? 27.537 -1.596 -6.138 1.00 71.00 108 LYS A C 1
ATOM 894 O O . LYS A 1 108 ? 27.449 -0.506 -6.703 1.00 71.00 108 LYS A O 1
ATOM 899 N N . LYS A 1 109 ? 28.677 -2.298 -6.081 1.00 64.62 109 LYS A N 1
ATOM 900 C CA . LYS A 1 109 ? 29.938 -1.847 -6.706 1.00 64.62 109 LYS A CA 1
ATOM 901 C C . LYS A 1 109 ? 29.769 -1.652 -8.218 1.00 64.62 109 LYS A C 1
ATOM 903 O O . LYS A 1 109 ? 30.110 -0.594 -8.742 1.00 64.62 109 LYS A O 1
ATOM 908 N N . LYS A 1 110 ? 29.131 -2.614 -8.897 1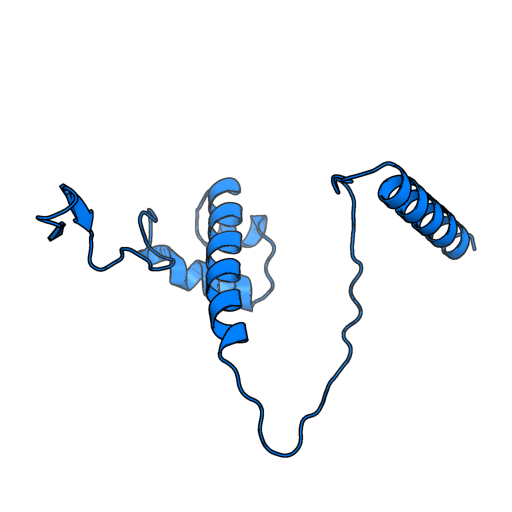.00 61.50 110 LYS A N 1
ATOM 909 C CA . LYS A 1 110 ? 28.825 -2.538 -10.339 1.00 61.50 110 LYS A CA 1
ATOM 910 C C . LYS A 1 110 ? 27.899 -1.364 -10.689 1.00 61.50 110 LYS A C 1
ATOM 912 O O . LYS A 1 110 ? 28.085 -0.726 -11.721 1.00 61.50 110 LYS A O 1
ATOM 917 N N . LYS A 1 111 ? 26.930 -1.038 -9.823 1.00 57.94 111 LYS A N 1
ATOM 918 C CA . LYS A 1 111 ? 26.007 0.094 -10.025 1.00 57.94 111 LYS A CA 1
ATOM 919 C C . LYS A 1 111 ? 26.704 1.455 -9.894 1.00 57.94 111 LYS A C 1
ATOM 921 O O . LYS A 1 111 ? 26.407 2.338 -10.686 1.00 57.94 111 LYS A O 1
ATOM 926 N N . SER A 1 112 ? 27.643 1.619 -8.955 1.00 55.75 112 SER A N 1
ATOM 927 C CA . SER A 1 112 ? 28.403 2.873 -8.785 1.00 55.75 112 SER A CA 1
ATOM 928 C C . SER A 1 112 ? 29.335 3.159 -9.964 1.00 55.75 112 SER A C 1
ATOM 930 O O . SER A 1 112 ? 29.425 4.300 -10.396 1.00 55.75 112 SER A O 1
ATOM 932 N N . SER A 1 113 ? 29.971 2.126 -10.527 1.00 47.62 113 SER A N 1
ATOM 933 C CA . SER A 1 113 ? 30.870 2.269 -11.682 1.00 47.62 113 SER A CA 1
ATOM 934 C C . SER A 1 113 ? 30.156 2.692 -12.973 1.00 47.62 113 SER A C 1
ATOM 936 O O . SER A 1 113 ? 30.806 3.191 -13.882 1.00 47.62 113 SER A O 1
ATOM 938 N N . ARG A 1 114 ? 28.835 2.488 -13.076 1.00 47.03 114 ARG A N 1
ATOM 939 C CA . ARG A 1 114 ? 28.030 2.826 -14.265 1.00 47.03 114 ARG A CA 1
ATOM 940 C C . ARG A 1 114 ? 27.555 4.292 -14.281 1.00 47.03 114 ARG A C 1
ATOM 942 O O . ARG A 1 114 ? 27.054 4.744 -15.300 1.00 47.03 114 ARG A O 1
ATOM 949 N N . TYR A 1 115 ? 27.705 5.023 -13.172 1.00 50.62 115 TYR A N 1
ATOM 950 C CA . TYR A 1 115 ? 27.312 6.438 -13.028 1.00 50.62 115 TYR A CA 1
ATOM 951 C C . TYR A 1 115 ? 28.508 7.405 -12.953 1.00 50.62 115 TYR A C 1
ATOM 953 O O . TYR A 1 115 ? 28.319 8.585 -12.677 1.00 50.62 115 TYR A O 1
ATOM 961 N N . SER A 1 116 ? 29.727 6.918 -13.189 1.00 41.97 116 SER A N 1
ATOM 962 C CA . SER A 1 116 ? 30.933 7.740 -13.298 1.00 41.97 116 SER A CA 1
ATOM 963 C C . SER A 1 116 ? 31.180 8.080 -14.771 1.00 41.97 116 SER A C 1
ATOM 965 O O . SER A 1 116 ? 31.929 7.378 -15.446 1.00 41.97 116 SER A O 1
ATOM 967 N N . ILE A 1 117 ? 30.486 9.108 -15.264 1.00 41.91 117 ILE A N 1
ATOM 968 C CA . ILE A 1 117 ? 30.909 9.915 -16.420 1.00 41.91 117 ILE A CA 1
ATOM 969 C C . ILE A 1 117 ? 31.422 11.232 -15.850 1.00 41.91 117 ILE A C 1
ATOM 971 O O . ILE A 1 117 ? 30.727 11.762 -14.951 1.00 41.91 117 ILE A O 1
#

Radius of gyration: 20.89 Å; Cα contacts (8 Å, |Δi|>4): 45; chains: 1; bounding box: 53×40×48 Å

Nearest PDB structures (foldseek):
  4ldz-assembly1_B  TM=7.509E-01  e=1.835E-01  Bacillus subtilis subsp. subtilis str. 168
  8qa9-assembly1_D  TM=6.062E-01  e=2.995E-01  Escherichia coli
  2r0q-assembly1_F  TM=6.372E-01  e=5.196E-01  Staphylococcus aureus
  2elh-assembly1_A  TM=4.197E-01  e=1.224E+00  Drosophila melanogaster

Secondary structure (DSSP, 8-state):
-EE-TTT--EE-TTTTSTTTT-S-GGGHHHHHHHHHTT--HHHHHHHHT--HHHHHHHHHHHHHHHHHHHTTPPP-SS------------TTPPPSSHHHHHHHHHHHHHHHHTS--

Mean predicted aligned error: 9.07 Å

Foldseek 3Di:
DDADPVPRDDDDPCPPHLCPPDDPVVLLVVLVVCVVVVHDLVRSCVVSVHDSVSSVVSVVSVVVRVVVVVVPDDDDDDDDDDDDDDDDDCVPPDDPDVVSVVVVVVVVVVVVVVPDD

pLDDT: mean 87.34, std 11.84, range [41.91, 98.19]

Solvent-accessible surface area (backbone atoms only — not comparable to full-atom values): 7564 Å² total; per-residue (Å²): 126,46,68,42,90,89,78,70,49,77,42,49,94,48,57,94,43,80,66,47,93,54,77,70,62,86,53,46,63,59,44,50,51,34,52,75,72,66,50,50,59,63,56,39,10,62,74,69,70,50,52,56,70,56,35,51,54,49,53,53,41,53,52,56,51,48,55,62,51,61,78,71,66,82,87,78,87,88,83,86,85,83,88,82,90,73,94,81,77,72,80,86,67,83,66,93,48,70,66,59,45,52,55,53,51,52,54,49,55,59,56,56,64,75,70,70,125